Protein AF-X1KPA8-F1 (afdb_monomer)

InterPro domains:
  IPR020603 MraZ domain [PF02381] (2-36)
  IPR035644 MraZ, C-terminal [cd16321] (2-36)
  IPR037914 SpoVT-AbrB domain superfamily [SSF89447] (2-44)
  IPR038619 MraZ superfamily [G3DSA:3.40.1550.20] (1-49)

Organism: NCBI:txid412755

Foldseek 3Di:
DVCVVLVPDPDWDW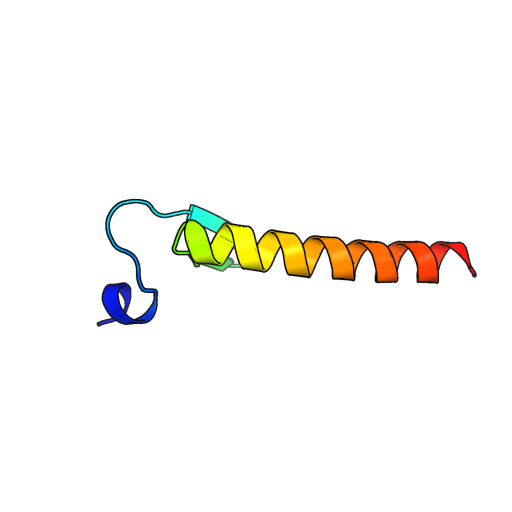DDDPVDIDIHRPVVVVVVVVVVVVVVVVVVVVVVVD

Mean predicted aligned error: 7.5 Å

Radius of gyration: 14.49 Å; Cα contacts (8 Å, |Δi|>4): 32; chains: 1; bounding box: 38×18×30 Å

Nearest PDB structures (foldseek):
  1fxk-assembly1_B  TM=5.969E-01  e=7.050E+00  Methanothermobacter thermautotrophicus
  3d55-assembly1_B  TM=2.700E-01  e=2.477E+00  Mycobacterium tuberculosis

Solvent-accessible surface area (backbone atoms only — not comparable to full-atom values): 3072 Å² total; per-residue (Å²): 111,71,50,67,74,51,62,45,82,88,58,75,39,80,46,79,62,94,90,47,77,45,78,36,20,53,69,61,45,54,54,50,48,54,54,51,51,55,52,50,50,56,52,52,57,59,60,76,75,110

Structure (mmCIF, N/CA/C/O backbone):
data_AF-X1KPA8-F1
#
_entry.id   AF-X1KPA8-F1
#
loop_
_atom_site.group_PDB
_atom_site.id
_atom_site.type_symbol
_atom_site.label_atom_id
_atom_site.label_alt_id
_atom_site.label_comp_id
_atom_site.label_asym_id
_atom_site.label_entity_id
_atom_site.label_seq_id
_atom_site.pdbx_PDB_ins_code
_atom_site.Cartn_x
_atom_site.Cartn_y
_atom_site.Cartn_z
_atom_site.occupancy
_atom_site.B_iso_or_equiv
_atom_site.auth_seq_id
_atom_site.auth_comp_id
_atom_site.auth_asym_id
_atom_site.auth_atom_id
_atom_site.pdbx_PDB_model_num
ATOM 1 N N . PRO A 1 1 ? -12.415 -5.562 12.665 1.00 74.31 1 PRO A N 1
ATOM 2 C CA . PRO A 1 1 ? -11.110 -6.261 12.671 1.00 74.31 1 PR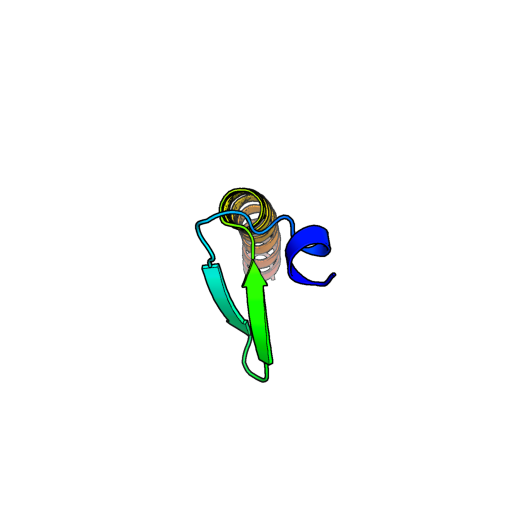O A CA 1
ATOM 3 C C . PRO A 1 1 ? -10.136 -5.782 11.578 1.00 74.31 1 PRO A C 1
ATOM 5 O O . PRO A 1 1 ? -9.142 -5.165 11.924 1.00 74.31 1 PRO A O 1
ATOM 8 N N . LEU A 1 2 ? -10.403 -5.994 10.277 1.00 76.38 2 LEU A N 1
ATOM 9 C CA . LEU A 1 2 ? -9.451 -5.607 9.211 1.00 76.38 2 LEU A CA 1
ATOM 10 C C . LEU A 1 2 ? -9.328 -4.087 9.013 1.00 76.38 2 LEU A C 1
ATOM 12 O O . LEU A 1 2 ? -8.247 -3.594 8.723 1.00 76.38 2 LEU A O 1
ATOM 16 N N . ARG A 1 3 ? -10.420 -3.340 9.225 1.00 72.25 3 ARG A N 1
ATOM 17 C CA . ARG A 1 3 ? -10.424 -1.871 9.123 1.00 72.25 3 ARG A CA 1
ATOM 18 C C . ARG A 1 3 ? -9.587 -1.200 10.217 1.00 72.25 3 ARG A C 1
ATOM 20 O O . ARG A 1 3 ? -8.912 -0.221 9.946 1.00 72.25 3 ARG A O 1
ATOM 27 N N . GLU A 1 4 ? -9.629 -1.746 11.431 1.00 75.69 4 GLU A N 1
ATOM 28 C CA . GLU A 1 4 ? -8.822 -1.272 12.565 1.00 75.69 4 GLU A CA 1
ATOM 29 C C . GLU A 1 4 ? -7.353 -1.656 12.393 1.00 75.69 4 GLU A C 1
ATOM 31 O O . GLU A 1 4 ? -6.486 -0.841 12.669 1.00 75.69 4 GLU A O 1
ATOM 36 N N . TYR A 1 5 ? -7.074 -2.861 11.881 1.00 76.06 5 TYR A N 1
ATOM 37 C CA . TYR A 1 5 ? -5.710 -3.299 11.574 1.00 76.06 5 TYR A CA 1
ATOM 38 C C . TYR A 1 5 ? -5.049 -2.450 10.478 1.00 76.06 5 TYR A C 1
ATOM 40 O O . TYR A 1 5 ? -3.870 -2.143 10.575 1.00 76.06 5 TYR A O 1
ATOM 48 N N . ALA A 1 6 ? -5.808 -2.050 9.455 1.00 73.38 6 ALA A N 1
ATOM 49 C CA . ALA A 1 6 ? -5.333 -1.153 8.401 1.00 73.38 6 ALA A CA 1
ATOM 50 C C . ALA A 1 6 ? -5.360 0.337 8.807 1.00 73.38 6 ALA A C 1
ATOM 52 O O . ALA A 1 6 ? -5.103 1.201 7.972 1.00 73.38 6 ALA A O 1
ATOM 53 N N . GLU A 1 7 ? -5.735 0.639 10.056 1.00 80.12 7 GLU A N 1
ATOM 54 C CA . GLU A 1 7 ? -5.880 1.995 10.603 1.00 80.12 7 GLU A CA 1
ATOM 55 C C . GLU A 1 7 ? -6.764 2.913 9.741 1.00 80.12 7 GLU A C 1
ATOM 57 O O . GLU A 1 7 ? -6.603 4.130 9.704 1.00 80.12 7 GLU A O 1
ATOM 62 N N . ILE A 1 8 ? -7.732 2.340 9.025 1.00 77.44 8 ILE A N 1
ATOM 63 C CA . ILE A 1 8 ? -8.609 3.078 8.118 1.00 77.44 8 ILE A CA 1
ATOM 64 C C . ILE A 1 8 ? -9.720 3.750 8.928 1.00 77.44 8 ILE A C 1
ATOM 66 O O . ILE A 1 8 ? -10.565 3.075 9.525 1.00 77.44 8 ILE A O 1
ATOM 70 N N . VAL A 1 9 ? -9.730 5.085 8.917 1.00 76.25 9 VAL A N 1
ATOM 71 C CA . VAL A 1 9 ? -10.668 5.889 9.715 1.00 76.25 9 VAL A CA 1
ATOM 72 C C . VAL A 1 9 ? -11.840 6.385 8.861 1.00 76.25 9 VAL A C 1
ATOM 74 O O . VAL A 1 9 ? -12.926 5.822 8.966 1.00 76.25 9 VAL A O 1
ATOM 77 N N . ASP A 1 10 ? -11.610 7.372 7.988 1.00 74.88 10 ASP A N 1
ATOM 78 C CA . ASP A 1 10 ? -12.644 7.985 7.129 1.00 74.88 10 ASP A CA 1
ATOM 79 C C . ASP A 1 10 ? -12.286 7.924 5.636 1.00 74.88 10 ASP A C 1
ATOM 81 O O . ASP A 1 10 ? -13.117 7.571 4.800 1.00 74.88 10 ASP A O 1
ATOM 85 N N . GLU A 1 11 ? -11.032 8.228 5.289 1.00 79.38 11 GLU A N 1
ATOM 86 C CA . GLU A 1 11 ? -10.557 8.235 3.904 1.00 79.38 11 GLU A CA 1
ATOM 87 C C . GLU A 1 11 ? -9.716 6.996 3.591 1.00 79.38 11 GLU A C 1
ATOM 89 O O . GLU A 1 11 ? -8.869 6.576 4.386 1.00 79.38 11 GLU A O 1
ATOM 94 N N . VAL A 1 12 ? -9.937 6.431 2.401 1.00 85.94 12 VAL A N 1
ATOM 95 C CA . VAL A 1 12 ? -9.257 5.221 1.924 1.00 85.94 12 VAL A CA 1
ATOM 96 C C . VAL A 1 12 ? -8.639 5.471 0.561 1.00 85.94 12 VAL A C 1
ATOM 98 O O . VAL A 1 12 ? -9.224 6.159 -0.278 1.00 85.94 12 VAL A O 1
ATOM 101 N N . VAL A 1 13 ? -7.482 4.867 0.320 1.00 85.94 13 VAL A N 1
ATOM 102 C CA . VAL A 1 13 ? -6.881 4.798 -1.011 1.00 85.94 13 VAL A CA 1
ATOM 103 C C . VAL A 1 13 ? -6.970 3.365 -1.509 1.00 85.94 13 VAL A C 1
ATOM 105 O O . VAL A 1 13 ? -6.614 2.433 -0.792 1.00 85.94 13 VAL A O 1
ATOM 108 N N . ILE A 1 14 ? -7.459 3.193 -2.737 1.00 88.06 14 ILE A N 1
ATOM 109 C CA . ILE A 1 14 ? -7.491 1.897 -3.415 1.00 88.06 14 ILE A CA 1
ATOM 110 C C . ILE A 1 14 ? -6.428 1.923 -4.507 1.00 88.06 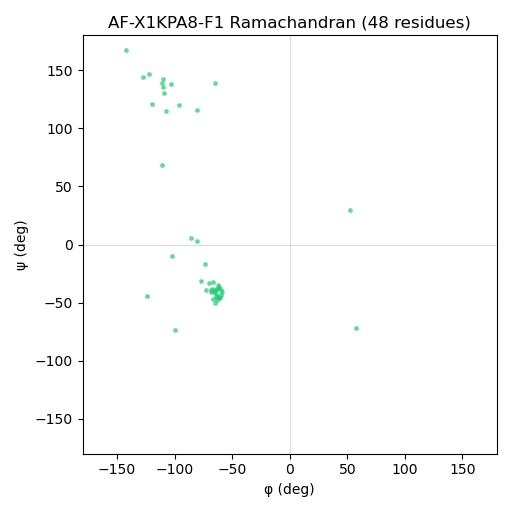14 ILE A C 1
ATOM 112 O O . ILE A 1 14 ? -6.537 2.699 -5.458 1.00 88.06 14 ILE A O 1
ATOM 116 N N . ALA A 1 15 ? -5.412 1.078 -4.363 1.00 87.56 15 ALA A N 1
ATOM 117 C CA . ALA A 1 15 ? -4.333 0.926 -5.329 1.00 87.56 15 ALA A CA 1
ATOM 118 C C . ALA A 1 15 ? -4.451 -0.431 -6.035 1.00 87.56 15 ALA A C 1
ATOM 120 O O . ALA A 1 15 ? -4.718 -1.453 -5.406 1.00 87.56 15 ALA A O 1
ATOM 121 N N . GLY A 1 16 ? -4.284 -0.443 -7.357 1.00 87.00 16 GLY A N 1
ATOM 122 C CA . GLY A 1 16 ? -4.274 -1.674 -8.146 1.00 87.00 16 GLY A CA 1
ATOM 123 C C . GLY A 1 16 ? -2.857 -2.164 -8.400 1.00 87.00 16 GLY A C 1
ATOM 124 O O . GLY A 1 16 ? -2.081 -1.473 -9.054 1.00 87.00 16 GLY A O 1
ATOM 125 N N . ALA A 1 17 ? -2.549 -3.376 -7.944 1.00 82.81 17 ALA A N 1
ATOM 126 C CA . ALA A 1 17 ? -1.262 -4.038 -8.111 1.00 82.81 17 ALA A CA 1
ATOM 127 C C . ALA A 1 17 ? -1.402 -5.239 -9.060 1.00 82.81 17 ALA A C 1
ATOM 129 O O . ALA A 1 17 ? -1.289 -6.395 -8.658 1.00 82.81 17 ALA A O 1
ATOM 130 N N . ASN A 1 18 ? -1.660 -4.949 -10.341 1.00 82.25 18 ASN A N 1
ATOM 131 C CA . ASN A 1 18 ? -1.773 -5.900 -11.458 1.00 82.25 18 ASN A CA 1
ATOM 132 C C . ASN A 1 18 ? -2.842 -7.002 -11.278 1.00 82.25 18 ASN A C 1
ATOM 134 O O . ASN A 1 18 ? -3.880 -6.971 -11.934 1.00 82.25 18 ASN A O 1
ATOM 138 N N . THR A 1 19 ? -2.609 -7.968 -10.390 1.00 88.38 19 THR A N 1
ATOM 139 C CA . THR A 1 19 ? -3.494 -9.111 -10.126 1.00 88.38 19 THR A CA 1
ATOM 140 C C . THR A 1 19 ? -4.327 -8.963 -8.855 1.00 88.38 19 THR A C 1
ATOM 142 O O . THR A 1 19 ? -5.237 -9.765 -8.640 1.00 88.38 19 THR A O 1
ATOM 145 N N . TYR A 1 20 ? -4.055 -7.957 -8.019 1.00 84.81 20 TYR A N 1
ATOM 146 C CA . TYR A 1 20 ? -4.801 -7.713 -6.786 1.00 84.81 20 TYR A CA 1
ATOM 147 C C . TYR A 1 20 ? -4.997 -6.219 -6.499 1.00 84.81 20 TYR A C 1
ATOM 149 O O . TYR A 1 20 ? -4.418 -5.350 -7.153 1.00 84.81 20 TYR A O 1
ATOM 157 N N . LEU A 1 21 ? -5.879 -5.932 -5.540 1.00 87.75 21 LEU A N 1
ATOM 158 C CA . LEU A 1 21 ? -6.169 -4.588 -5.049 1.00 87.75 21 LEU A CA 1
ATOM 159 C C . LEU A 1 21 ? -5.652 -4.456 -3.619 1.00 87.75 21 LEU A C 1
ATOM 161 O O . LEU A 1 21 ? -5.846 -5.356 -2.802 1.00 87.75 21 LEU A O 1
ATOM 165 N N . GLU A 1 22 ? -5.060 -3.311 -3.319 1.00 88.62 22 GLU A N 1
ATOM 166 C CA . GLU A 1 22 ? -4.636 -2.924 -1.984 1.00 88.62 22 GLU A CA 1
ATOM 167 C C . GLU A 1 22 ? -5.519 -1.787 -1.473 1.00 88.62 22 GLU A C 1
ATOM 169 O O . GLU A 1 22 ? -5.918 -0.896 -2.229 1.00 88.62 22 GLU A O 1
ATOM 174 N N . ILE A 1 23 ? -5.833 -1.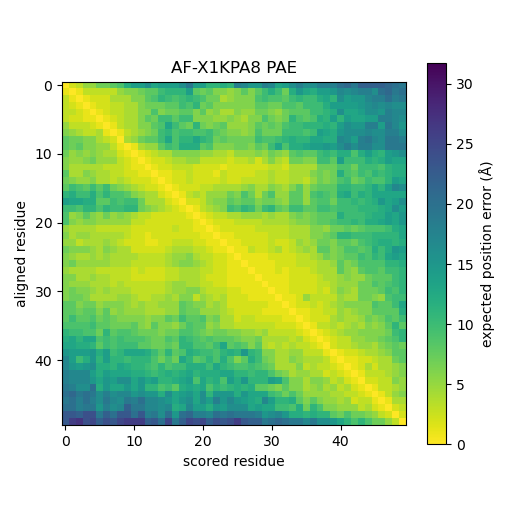827 -0.180 1.00 87.75 23 ILE A N 1
ATOM 175 C CA . ILE A 1 23 ? -6.622 -0.799 0.495 1.00 87.75 23 ILE A CA 1
ATOM 176 C C . ILE A 1 23 ? -5.754 -0.212 1.594 1.00 87.75 23 ILE A C 1
ATOM 178 O O . ILE A 1 23 ? -5.339 -0.927 2.504 1.00 87.75 23 ILE A O 1
ATOM 182 N N . TRP A 1 24 ? -5.528 1.091 1.516 1.00 86.75 24 TRP A N 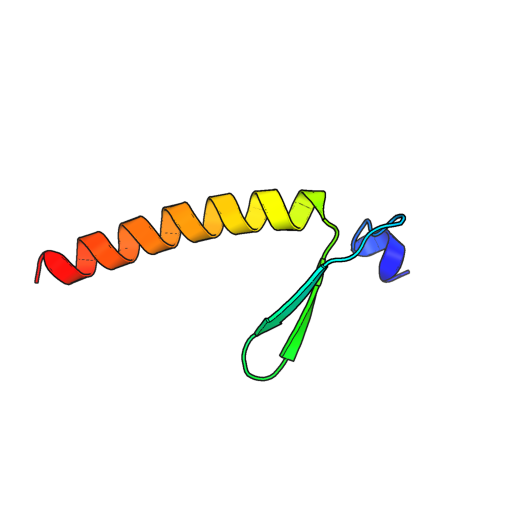1
ATOM 183 C CA . TRP A 1 24 ? -4.617 1.799 2.397 1.00 86.75 24 TRP A CA 1
ATOM 184 C C . TRP A 1 24 ? -5.319 2.923 3.150 1.00 86.75 24 TRP A C 1
ATOM 186 O O . TRP A 1 24 ? -6.207 3.599 2.618 1.00 86.75 24 TRP A O 1
ATOM 196 N N . ASN A 1 25 ? -4.867 3.166 4.381 1.00 89.00 25 ASN A N 1
ATOM 197 C CA . ASN A 1 25 ? -5.046 4.464 5.016 1.00 89.00 25 ASN A CA 1
ATOM 198 C C . ASN A 1 25 ? -4.253 5.515 4.221 1.00 89.00 25 ASN A C 1
ATOM 200 O O . ASN A 1 25 ? -3.122 5.270 3.804 1.00 89.00 25 ASN A O 1
ATOM 204 N N . LYS A 1 26 ? -4.839 6.697 4.027 1.00 84.25 26 LYS A N 1
ATOM 205 C CA . LYS A 1 26 ? -4.241 7.769 3.225 1.00 84.25 26 LYS A CA 1
ATOM 206 C C . LYS A 1 26 ? -2.872 8.238 3.728 1.00 84.25 26 LYS A C 1
ATOM 208 O O . LYS A 1 26 ? -1.999 8.481 2.908 1.00 84.25 26 LYS A O 1
ATOM 213 N N . VAL A 1 27 ? -2.677 8.361 5.039 1.00 86.56 27 VAL A N 1
ATOM 214 C CA . VAL A 1 27 ? -1.395 8.783 5.628 1.00 86.56 27 VAL A CA 1
ATOM 215 C C . VAL A 1 27 ? -0.322 7.735 5.347 1.00 86.56 27 VAL A C 1
ATOM 217 O O . VAL A 1 27 ? 0.712 8.065 4.776 1.00 86.56 27 VAL A O 1
ATOM 220 N N . LEU A 1 28 ? -0.622 6.467 5.642 1.00 84.81 28 LEU A N 1
ATOM 221 C CA . LEU A 1 28 ? 0.298 5.351 5.396 1.00 84.81 28 LEU A CA 1
ATOM 222 C C . LEU A 1 28 ? 0.623 5.187 3.903 1.00 84.81 28 LEU A C 1
ATOM 224 O O . LEU A 1 28 ? 1.752 4.878 3.542 1.00 84.81 28 LEU A O 1
ATOM 228 N N . TRP A 1 29 ? -0.344 5.449 3.021 1.00 86.69 29 TRP A N 1
ATOM 229 C CA . TRP A 1 29 ? -0.133 5.430 1.574 1.00 86.69 29 TRP A CA 1
ATOM 230 C C . TRP A 1 29 ? 0.837 6.512 1.086 1.00 86.69 29 TRP A C 1
ATOM 232 O O . TRP A 1 29 ? 1.635 6.261 0.184 1.00 86.69 29 TRP A O 1
ATOM 242 N N . GLU A 1 30 ? 0.768 7.727 1.635 1.00 85.12 30 GLU A N 1
ATOM 243 C CA . GLU A 1 30 ? 1.705 8.793 1.257 1.00 85.12 30 GLU A CA 1
ATOM 244 C C . GLU A 1 30 ? 3.132 8.488 1.735 1.00 85.12 30 GLU A C 1
ATOM 246 O O . GLU A 1 30 ? 4.082 8.711 0.984 1.00 85.12 30 GLU A O 1
ATOM 251 N N . GLU A 1 31 ? 3.284 7.925 2.938 1.00 86.50 31 GLU A N 1
ATOM 252 C CA . GLU A 1 31 ? 4.583 7.480 3.457 1.00 86.50 31 GLU A CA 1
ATOM 253 C C . GLU A 1 31 ? 5.177 6.350 2.604 1.00 86.50 31 GLU A C 1
ATOM 255 O O . GLU A 1 31 ? 6.329 6.443 2.171 1.00 86.50 31 GLU A O 1
ATOM 260 N N . GLU A 1 32 ? 4.378 5.325 2.288 1.00 84.75 32 GLU A N 1
ATOM 261 C CA . GLU A 1 32 ? 4.814 4.189 1.470 1.00 84.75 32 GLU A CA 1
ATOM 262 C C . GLU A 1 32 ? 5.182 4.624 0.047 1.00 84.75 32 GLU A C 1
ATOM 264 O O . GLU A 1 32 ? 6.217 4.222 -0.482 1.00 84.75 32 GLU A O 1
ATOM 269 N N . LYS A 1 33 ? 4.395 5.510 -0.578 1.00 84.56 33 LYS A N 1
ATOM 270 C CA . LYS A 1 33 ? 4.741 6.067 -1.895 1.00 84.56 33 LYS A CA 1
ATOM 271 C C . LYS A 1 33 ? 6.069 6.808 -1.878 1.00 84.56 33 LYS A C 1
ATOM 273 O O . LYS A 1 33 ? 6.842 6.652 -2.819 1.00 84.56 33 LYS A O 1
ATOM 278 N N . ALA A 1 34 ? 6.330 7.618 -0.852 1.00 82.25 34 ALA A N 1
ATOM 279 C CA . ALA A 1 34 ? 7.584 8.356 -0.749 1.00 82.25 34 ALA A CA 1
ATOM 280 C C . ALA A 1 34 ? 8.781 7.398 -0.630 1.00 82.25 34 ALA A C 1
ATOM 282 O O . ALA A 1 34 ? 9.773 7.562 -1.342 1.00 82.25 34 ALA A O 1
ATOM 283 N N . ALA A 1 35 ? 8.659 6.354 0.197 1.00 78.88 35 ALA A N 1
ATOM 284 C CA . ALA A 1 35 ? 9.681 5.318 0.330 1.00 78.88 35 ALA A CA 1
ATOM 285 C C . ALA A 1 35 ? 9.882 4.530 -0.977 1.00 78.88 35 ALA A C 1
ATOM 287 O O . ALA A 1 35 ? 11.013 4.337 -1.428 1.00 78.88 35 ALA A O 1
ATOM 288 N N . SER A 1 36 ? 8.787 4.126 -1.622 1.00 75.69 36 SER A N 1
ATOM 289 C CA . SER A 1 36 ? 8.805 3.392 -2.888 1.00 75.69 36 SER A CA 1
ATOM 290 C C . SER A 1 36 ? 9.414 4.220 -4.024 1.00 75.69 36 SER A C 1
ATOM 292 O O . SER A 1 36 ? 10.177 3.698 -4.836 1.00 75.69 36 SER A O 1
ATOM 294 N N . GLN A 1 37 ? 9.145 5.527 -4.064 1.00 74.44 37 GLN A N 1
ATOM 295 C CA . GLN A 1 37 ? 9.688 6.428 -5.076 1.00 74.44 37 GLN A CA 1
ATOM 296 C C . GLN A 1 37 ? 11.202 6.628 -4.927 1.00 74.44 37 GLN A C 1
ATOM 298 O O . GLN A 1 37 ? 11.915 6.594 -5.930 1.00 74.44 37 GLN A O 1
ATOM 303 N N . GLU A 1 38 ? 11.701 6.761 -3.696 1.00 73.62 38 GLU A N 1
ATOM 304 C CA . GLU A 1 38 ? 13.141 6.798 -3.411 1.00 73.62 38 GLU A CA 1
ATOM 305 C C . GLU A 1 38 ? 13.824 5.496 -3.866 1.00 73.62 38 GLU A C 1
ATOM 307 O O . GLU A 1 3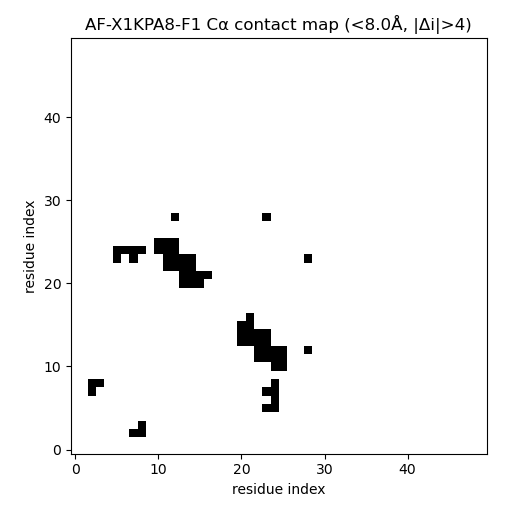8 ? 14.848 5.517 -4.548 1.00 73.62 38 GLU A O 1
ATOM 312 N N . GLN A 1 39 ? 13.222 4.342 -3.565 1.00 72.94 39 GLN A N 1
ATOM 313 C CA . GLN A 1 39 ? 13.754 3.045 -3.989 1.00 72.94 39 GLN A CA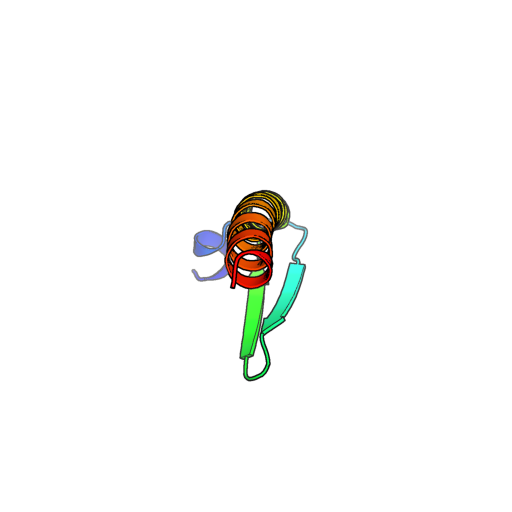 1
ATOM 314 C C . GLN A 1 39 ? 13.723 2.856 -5.511 1.00 72.94 39 GLN A C 1
ATOM 316 O O . GLN A 1 39 ? 14.686 2.348 -6.087 1.00 72.94 39 GLN A O 1
ATOM 321 N N . ALA A 1 40 ? 12.653 3.283 -6.182 1.00 73.88 40 ALA A N 1
ATOM 322 C CA . ALA A 1 40 ? 12.551 3.222 -7.637 1.00 73.88 40 ALA A CA 1
ATOM 323 C C . ALA A 1 40 ? 13.637 4.069 -8.315 1.00 73.88 40 ALA A C 1
ATOM 325 O O . ALA A 1 40 ? 14.210 3.645 -9.320 1.00 73.88 40 ALA A O 1
ATOM 326 N N . TRP A 1 41 ? 13.963 5.230 -7.742 1.00 72.50 41 TRP A N 1
ATOM 327 C CA . TRP A 1 41 ? 15.036 6.088 -8.235 1.00 72.50 41 TRP A CA 1
ATOM 328 C C . TRP A 1 41 ? 16.403 5.393 -8.184 1.00 72.50 41 TRP A C 1
ATOM 330 O O . TRP A 1 41 ? 17.117 5.366 -9.186 1.00 72.50 41 TRP A O 1
ATOM 340 N N . GLN A 1 42 ? 16.719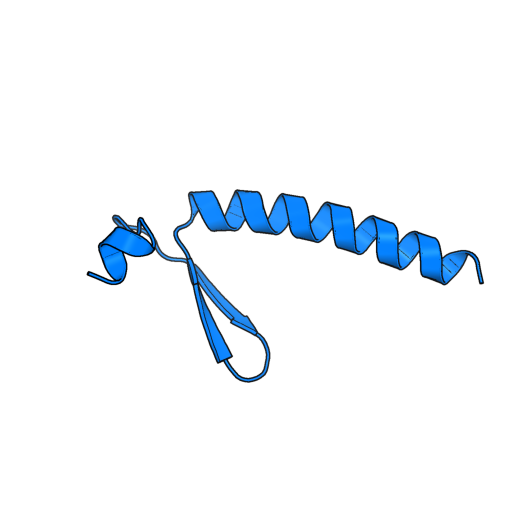 4.732 -7.065 1.00 71.56 42 GLN A N 1
ATOM 341 C CA . GLN A 1 42 ? 17.947 3.940 -6.911 1.00 71.56 42 GLN A CA 1
ATOM 342 C C . GLN A 1 42 ? 18.040 2.802 -7.943 1.00 71.56 42 GLN A C 1
ATOM 344 O O . GLN A 1 42 ? 19.112 2.527 -8.485 1.00 71.56 42 GLN A O 1
ATOM 349 N N . ILE A 1 43 ? 16.914 2.146 -8.249 1.00 73.31 43 ILE A N 1
ATOM 350 C CA . ILE A 1 43 ? 16.863 1.075 -9.254 1.00 73.31 43 ILE A CA 1
ATOM 351 C C . ILE A 1 43 ? 17.130 1.636 -10.655 1.00 73.31 43 ILE A C 1
ATOM 353 O O . ILE A 1 43 ? 17.952 1.076 -11.380 1.00 73.31 43 ILE A O 1
ATOM 357 N N . ILE A 1 44 ? 16.483 2.739 -11.038 1.00 71.81 44 ILE A N 1
ATOM 358 C CA . ILE A 1 44 ? 16.664 3.357 -12.362 1.00 71.81 44 ILE A CA 1
ATOM 359 C C . ILE A 1 44 ? 18.116 3.807 -12.555 1.00 71.81 44 ILE A C 1
ATOM 361 O O . ILE A 1 44 ? 18.719 3.473 -13.573 1.00 71.81 44 ILE A O 1
ATOM 365 N N . GLU A 1 45 ? 18.712 4.469 -11.560 1.00 72.88 45 GLU A N 1
ATOM 366 C CA . GLU A 1 45 ? 20.112 4.905 -11.642 1.00 72.88 45 GLU A CA 1
ATOM 367 C C . GLU A 1 45 ? 21.072 3.713 -11.803 1.00 72.88 45 GLU A C 1
ATOM 369 O O . GLU A 1 45 ? 22.056 3.781 -12.543 1.00 72.88 45 GLU A O 1
ATOM 374 N N . SER A 1 46 ? 20.780 2.587 -11.144 1.00 73.88 46 SER A N 1
ATOM 375 C CA . SER A 1 46 ? 21.590 1.373 -11.278 1.00 73.88 46 SER A CA 1
ATOM 376 C C . SER A 1 46 ? 21.519 0.759 -12.683 1.00 73.88 46 SER A C 1
ATOM 378 O O . SER A 1 46 ? 22.514 0.211 -13.156 1.00 73.88 46 SER A O 1
ATOM 380 N N . LEU A 1 47 ? 20.377 0.886 -13.368 1.00 73.19 47 LEU A N 1
ATOM 381 C CA . LEU A 1 47 ? 20.158 0.366 -14.720 1.00 73.19 47 LEU A CA 1
ATOM 382 C C . LEU A 1 47 ? 20.813 1.231 -15.804 1.00 73.19 47 LEU A C 1
ATOM 384 O O . LEU A 1 47 ? 21.253 0.688 -16.808 1.00 73.19 47 LEU A O 1
ATOM 388 N N . GLU A 1 48 ? 20.918 2.549 -15.609 1.00 73.94 48 GLU A N 1
ATOM 389 C CA . GLU A 1 48 ? 21.606 3.451 -16.552 1.00 73.94 48 GLU A CA 1
ATOM 390 C C . GLU A 1 48 ? 23.139 3.319 -16.510 1.00 73.94 48 GLU A C 1
ATOM 392 O O . GLU A 1 48 ? 23.836 3.763 -17.423 1.00 73.94 48 GLU A O 1
ATOM 397 N N . ARG A 1 49 ? 23.687 2.712 -15.449 1.00 60.84 49 ARG A N 1
ATOM 398 C CA . ARG A 1 49 ? 25.133 2.492 -15.272 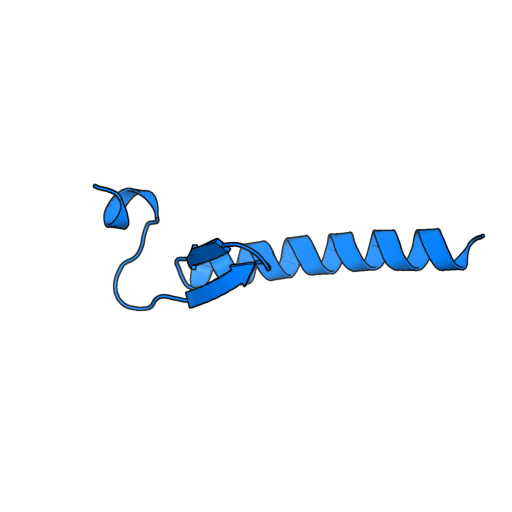1.00 60.84 49 ARG A CA 1
ATOM 399 C C . ARG A 1 49 ? 25.658 1.208 -15.941 1.00 60.84 49 ARG A C 1
ATOM 401 O O . ARG A 1 49 ? 26.839 0.887 -15.765 1.00 60.84 49 ARG A O 1
ATOM 408 N N . HIS A 1 50 ? 24.832 0.481 -16.696 1.00 55.00 50 HIS A N 1
ATOM 409 C CA . HIS A 1 50 ? 25.198 -0.723 -17.457 1.00 55.00 50 HIS A CA 1
ATOM 410 C C . HIS A 1 50 ? 24.907 -0.558 -18.948 1.00 55.00 50 HIS A C 1
ATOM 412 O O . HIS A 1 50 ? 25.766 -1.008 -19.741 1.00 55.00 50 HIS A O 1
#

Secondary structure (DSSP, 8-state):
-HHHHTT--S-EEEEEETTEEEEEEHHHHHHHHHHHHHHHHHHHHHHHT-

pLDDT: mean 79.25, std 7.35, range [55.0, 89.0]

Sequence (50 aa):
PLREYAEIVDEVVIAGANTYLEIWNKVLWEEEKAASQEQAWQIIESLERH